Protein AF-A0AAD5ADC5-F1 (afdb_monomer_lite)

Structure (mmCIF, N/CA/C/O backbone):
data_AF-A0AAD5ADC5-F1
#
_entry.id   AF-A0AAD5ADC5-F1
#
loop_
_atom_site.group_PDB
_atom_site.id
_atom_site.type_symbol
_atom_site.label_atom_id
_atom_site.label_alt_id
_atom_site.label_comp_id
_atom_site.label_asym_id
_atom_site.label_entity_id
_atom_site.label_seq_id
_atom_site.pdbx_PDB_ins_code
_atom_site.Cartn_x
_atom_site.Cartn_y
_atom_site.Cartn_z
_atom_site.occupancy
_atom_site.B_iso_or_equiv
_atom_site.auth_seq_id
_atom_site.auth_comp_id
_atom_site.auth_asym_id
_atom_site.auth_atom_id
_atom_site.pdbx_PDB_model_num
ATOM 1 N N . MET A 1 1 ? -34.923 11.280 53.205 1.00 60.38 1 MET A N 1
ATOM 2 C CA . MET A 1 1 ? -34.033 11.937 52.224 1.00 60.38 1 MET A CA 1
ATOM 3 C C . MET A 1 1 ? -32.909 11.011 51.768 1.00 60.38 1 MET A C 1
ATOM 5 O O . MET A 1 1 ? -32.860 10.762 50.579 1.00 60.38 1 MET A O 1
ATOM 9 N N . LEU A 1 2 ? -32.121 10.416 52.680 1.00 60.00 2 LEU A N 1
ATOM 10 C CA . LEU A 1 2 ? -30.993 9.512 52.364 1.00 60.00 2 LEU A CA 1
ATOM 11 C C . LEU A 1 2 ? -31.302 8.391 51.350 1.00 60.00 2 LEU A C 1
ATOM 13 O O . LEU A 1 2 ? -30.619 8.307 50.336 1.00 60.00 2 LEU A O 1
ATOM 17 N N . LYS A 1 3 ? -32.377 7.613 51.553 1.00 57.78 3 LYS A N 1
ATOM 18 C CA . LYS A 1 3 ? -32.727 6.493 50.655 1.00 57.78 3 LYS A CA 1
ATOM 19 C C . LYS A 1 3 ? -33.031 6.904 49.211 1.00 57.78 3 LYS A C 1
ATOM 21 O O . LYS A 1 3 ? -32.684 6.189 48.284 1.00 57.78 3 LYS A O 1
ATOM 26 N N . PHE A 1 4 ? -33.637 8.076 49.021 1.00 58.66 4 PHE A N 1
ATOM 27 C CA . PHE A 1 4 ? -33.998 8.560 47.687 1.00 58.66 4 PHE A CA 1
ATOM 28 C C . PHE A 1 4 ? -32.768 9.061 46.920 1.00 58.66 4 PHE A C 1
ATOM 30 O O . PHE A 1 4 ? -32.708 8.946 45.703 1.00 58.66 4 PHE A O 1
ATOM 37 N N . THR A 1 5 ? -31.774 9.598 47.633 1.00 60.91 5 THR A N 1
ATOM 38 C CA . THR A 1 5 ? -30.475 9.989 47.073 1.00 60.91 5 THR A CA 1
ATOM 39 C C . THR A 1 5 ? -29.581 8.796 46.754 1.00 60.91 5 THR A C 1
ATOM 41 O O . THR A 1 5 ? -28.928 8.845 45.725 1.00 60.91 5 THR A O 1
ATOM 44 N N . GLU A 1 6 ? -29.574 7.723 47.551 1.00 61.53 6 GLU A N 1
ATOM 45 C CA . GLU A 1 6 ? -28.808 6.504 47.225 1.00 61.53 6 GLU A CA 1
ATOM 46 C C . GLU A 1 6 ? -29.366 5.783 45.992 1.00 61.53 6 GLU A C 1
ATOM 48 O O . GLU A 1 6 ? -28.600 5.430 45.099 1.00 61.53 6 GLU A O 1
ATOM 53 N N . GLU A 1 7 ? -30.693 5.629 45.888 1.00 60.53 7 GLU A N 1
ATOM 54 C CA . GLU A 1 7 ? -31.313 5.058 44.682 1.00 60.53 7 GLU A CA 1
ATOM 55 C C . GLU A 1 7 ? -31.076 5.943 43.451 1.00 60.53 7 GLU A C 1
ATOM 57 O O . GLU A 1 7 ? -30.719 5.438 42.389 1.00 60.53 7 GLU A O 1
ATOM 62 N N . LYS A 1 8 ? -31.203 7.271 43.585 1.00 61.84 8 LYS A N 1
ATOM 63 C CA . LYS A 1 8 ? -30.924 8.212 42.486 1.00 61.84 8 LYS A CA 1
ATOM 64 C C . LYS A 1 8 ? -29.452 8.207 42.068 1.00 61.84 8 LYS A C 1
ATOM 66 O O . LYS A 1 8 ? -29.188 8.282 40.872 1.00 61.84 8 LYS A O 1
ATOM 71 N N . LEU A 1 9 ? -28.518 8.124 43.018 1.00 62.78 9 LEU A N 1
ATOM 72 C CA . LEU A 1 9 ? -27.079 8.123 42.748 1.00 62.78 9 LEU A CA 1
ATOM 73 C C . LEU A 1 9 ? -26.654 6.819 42.064 1.00 62.78 9 LEU A C 1
ATOM 75 O O . LEU A 1 9 ? -26.058 6.871 40.995 1.00 62.78 9 LEU A O 1
ATOM 79 N N . GLY A 1 10 ? -27.058 5.660 42.596 1.00 63.56 10 GLY A N 1
ATOM 80 C CA . GLY A 1 10 ? -26.723 4.363 41.998 1.00 63.56 10 GLY A CA 1
ATOM 81 C C . GLY A 1 10 ? -27.342 4.155 40.611 1.00 63.56 10 GLY A C 1
ATOM 82 O O . GLY A 1 10 ? -26.770 3.474 39.762 1.00 63.56 10 GLY A O 1
ATOM 83 N N . GLN A 1 11 ? -28.497 4.769 40.343 1.00 64.50 11 GLN A N 1
ATOM 84 C CA . GLN A 1 11 ? -29.139 4.708 39.031 1.00 64.50 11 GLN A CA 1
ATOM 85 C C . GLN A 1 11 ? -28.515 5.687 38.025 1.00 64.50 11 GLN A C 1
ATOM 87 O O . GLN A 1 11 ? -28.411 5.347 36.845 1.00 64.50 11 GLN A O 1
ATOM 92 N N . ALA A 1 12 ? -28.046 6.854 38.478 1.00 64.69 12 ALA A N 1
ATOM 93 C CA . ALA A 1 12 ? -27.272 7.783 37.655 1.00 64.69 12 ALA A CA 1
ATOM 94 C C . ALA A 1 12 ? -25.901 7.193 37.283 1.00 64.69 12 ALA A C 1
ATOM 96 O O . ALA A 1 12 ? -25.590 7.111 36.100 1.00 64.69 12 ALA A O 1
ATOM 97 N N . GLU A 1 13 ? -25.146 6.676 38.259 1.00 60.38 13 GLU A N 1
ATOM 98 C CA . GLU A 1 13 ? -23.835 6.046 38.038 1.00 60.38 13 GLU A CA 1
ATOM 99 C C . GLU A 1 13 ? -23.924 4.852 37.079 1.00 60.38 13 GLU A C 1
ATOM 101 O O . GLU A 1 13 ? -23.105 4.720 36.171 1.00 60.38 13 GLU A O 1
ATOM 106 N N . LYS A 1 14 ? -24.953 4.005 37.220 1.00 64.44 14 LYS A N 1
ATOM 107 C CA . LYS A 1 14 ? -25.174 2.865 36.320 1.00 64.44 14 LYS A CA 1
ATOM 108 C C . LYS A 1 14 ? -25.502 3.301 34.888 1.00 64.44 14 LYS A C 1
ATOM 110 O O . LYS A 1 14 ? -24.955 2.745 33.944 1.00 64.44 14 LYS A O 1
ATOM 115 N N . THR A 1 15 ? -26.362 4.306 34.729 1.00 67.06 15 THR A N 1
ATOM 116 C CA . THR A 1 15 ? -26.763 4.805 33.402 1.00 67.06 15 THR A CA 1
ATOM 117 C C . THR A 1 15 ? -25.609 5.53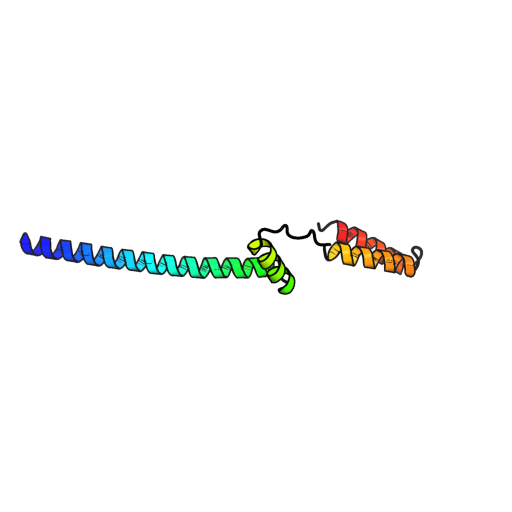5 32.703 1.00 67.06 15 THR A C 1
ATOM 119 O O . THR A 1 15 ? -25.440 5.404 31.494 1.00 67.06 15 THR A O 1
ATOM 122 N N . GLU A 1 16 ? -24.784 6.275 33.450 1.00 64.50 16 GLU A N 1
ATOM 123 C CA . GLU A 1 16 ? -23.579 6.924 32.918 1.00 64.50 16 GLU A CA 1
ATOM 124 C C . GLU A 1 16 ? -22.501 5.910 32.516 1.00 64.50 16 GLU A C 1
ATOM 126 O O . GLU A 1 16 ? -21.873 6.073 31.467 1.00 64.50 16 GLU A O 1
ATOM 131 N N . LEU A 1 17 ? -22.309 4.845 33.304 1.00 70.94 17 LEU A N 1
ATOM 132 C CA . LEU A 1 17 ? -21.378 3.766 32.970 1.00 70.94 17 LEU A CA 1
ATOM 133 C C . LEU A 1 17 ? -21.813 3.025 31.695 1.00 70.94 17 LEU A C 1
ATOM 135 O O . LEU A 1 17 ? -20.977 2.781 30.822 1.00 70.94 17 LEU A O 1
ATOM 139 N N . ASP A 1 18 ? -23.111 2.736 31.557 1.00 77.31 18 ASP A N 1
ATOM 140 C CA . ASP A 1 18 ? -23.687 2.122 30.355 1.00 77.31 18 ASP A CA 1
ATOM 141 C C . ASP A 1 18 ? -23.493 3.031 29.125 1.00 77.31 18 ASP A C 1
ATOM 143 O O . ASP A 1 18 ? -22.954 2.594 28.106 1.00 77.31 18 ASP A O 1
ATOM 147 N N . ALA A 1 19 ? -23.799 4.329 29.236 1.00 84.19 19 ALA A N 1
ATOM 148 C CA . ALA A 1 19 ? -23.595 5.289 28.148 1.00 84.19 19 ALA A CA 1
ATOM 149 C C . ALA A 1 19 ? -22.110 5.468 27.775 1.00 84.19 19 ALA A C 1
ATOM 151 O O . ALA A 1 19 ? -21.766 5.657 26.603 1.00 84.19 19 ALA A O 1
ATOM 152 N N . HIS A 1 20 ? -21.195 5.428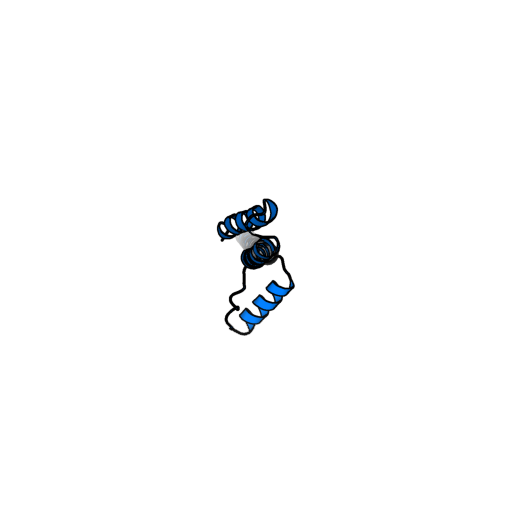 28.747 1.00 88.56 20 HIS A N 1
ATOM 153 C CA . HIS A 1 20 ? -19.762 5.509 28.476 1.00 88.56 20 HIS A CA 1
ATOM 154 C C . HIS A 1 20 ? -19.261 4.277 27.716 1.00 88.56 20 HIS A C 1
ATOM 156 O O . HIS A 1 20 ? -18.506 4.413 26.750 1.00 88.56 20 HIS A O 1
ATOM 162 N N . LEU A 1 21 ? -19.708 3.085 28.117 1.00 88.69 21 LEU A N 1
ATOM 163 C CA . LEU A 1 21 ? -19.337 1.832 27.471 1.00 88.69 21 LEU A CA 1
ATOM 164 C C . LEU A 1 21 ? -19.878 1.760 26.037 1.00 88.69 21 LEU A C 1
ATOM 166 O O . LEU A 1 21 ? -19.127 1.410 25.128 1.00 88.69 21 LEU A O 1
ATOM 170 N N . GLU A 1 22 ? -21.123 2.182 25.805 1.00 90.94 22 GLU A N 1
ATOM 171 C CA . GLU A 1 22 ? -21.687 2.322 24.455 1.00 90.94 22 GLU A CA 1
ATOM 172 C C . GLU A 1 22 ? -20.861 3.281 23.586 1.00 90.94 22 GLU A C 1
ATOM 174 O O . GLU A 1 22 ? -20.515 2.961 22.447 1.00 90.94 22 GLU A O 1
ATOM 179 N N . ASN A 1 23 ? -20.458 4.432 24.132 1.00 92.44 23 ASN A N 1
ATOM 180 C CA . ASN A 1 23 ? -19.592 5.373 23.423 1.00 92.44 23 ASN A CA 1
ATOM 181 C C . ASN A 1 23 ? -18.219 4.773 23.084 1.00 92.44 23 ASN A C 1
ATOM 183 O O . ASN A 1 23 ? -17.675 5.043 22.011 1.00 92.44 23 ASN A O 1
ATOM 187 N N . LEU A 1 24 ? -17.632 3.981 23.985 1.00 93.81 24 LEU A N 1
ATOM 188 C CA . LEU A 1 24 ? -16.368 3.291 23.728 1.00 93.81 24 LEU A CA 1
ATOM 189 C C . LEU A 1 24 ? -16.518 2.212 22.651 1.00 93.81 24 LEU A C 1
ATOM 191 O O . LEU A 1 24 ? -15.648 2.109 21.786 1.00 93.81 24 LEU A O 1
ATOM 195 N N . LEU A 1 25 ? -17.617 1.456 22.660 1.00 93.56 25 LEU A N 1
ATOM 196 C CA . LEU A 1 25 ? -17.924 0.469 21.623 1.00 93.56 25 LEU A CA 1
ATOM 197 C C . LEU A 1 25 ? -18.070 1.133 20.252 1.00 93.56 25 LEU A C 1
ATOM 199 O O . LEU A 1 25 ? -17.368 0.748 19.319 1.00 93.56 25 LEU A O 1
ATOM 203 N N . LEU A 1 26 ? -18.876 2.193 20.148 1.00 94.69 26 LEU A N 1
ATOM 204 C CA . LEU A 1 26 ? -19.063 2.941 18.899 1.00 94.69 26 LEU A CA 1
ATOM 205 C C . LEU A 1 26 ? -17.747 3.513 18.362 1.00 94.69 26 LEU A C 1
ATOM 207 O O . LEU A 1 26 ? -17.485 3.475 17.155 1.00 94.69 26 LEU A O 1
ATOM 211 N N . LYS A 1 27 ? -16.893 4.030 19.254 1.00 94.31 27 LYS A N 1
ATOM 212 C CA . LYS A 1 27 ? -15.550 4.494 18.888 1.00 94.31 27 LYS A CA 1
ATOM 213 C C . LYS A 1 27 ? -14.681 3.343 18.399 1.00 94.31 27 LYS A C 1
ATOM 215 O O . LYS A 1 27 ? -14.065 3.487 17.354 1.00 94.31 27 LYS A O 1
ATOM 220 N N . SER A 1 28 ? -14.656 2.215 19.106 1.00 94.62 28 SER A N 1
ATOM 221 C CA . SER A 1 28 ? -13.884 1.026 18.725 1.00 94.62 28 SER A CA 1
ATOM 222 C C . SER A 1 28 ? -14.279 0.507 17.339 1.00 94.62 28 SER A C 1
ATOM 224 O O . SER A 1 28 ? -13.418 0.301 16.481 1.00 94.62 28 SER A O 1
ATOM 226 N N . GLU A 1 29 ? -15.580 0.378 17.078 1.00 95.38 29 GLU A N 1
ATOM 227 C CA . GLU A 1 29 ? -16.107 -0.036 15.776 1.00 95.38 29 GLU A CA 1
ATOM 228 C C . GLU A 1 29 ? -15.741 0.959 14.674 1.00 95.38 29 GLU A C 1
ATOM 230 O O . GLU A 1 29 ? -15.247 0.563 13.616 1.00 95.38 29 GLU A O 1
ATOM 235 N N . SER A 1 30 ? -15.916 2.255 14.943 1.00 93.69 30 SER A N 1
ATOM 236 C CA . SER A 1 30 ? -15.547 3.318 14.007 1.00 93.69 30 SER A CA 1
ATOM 237 C C . SER A 1 30 ? -14.050 3.298 13.704 1.00 93.69 30 SER A C 1
ATOM 239 O O . SER A 1 30 ? -13.653 3.370 12.542 1.00 93.69 30 SER A O 1
ATOM 241 N N . THR A 1 31 ? -13.206 3.167 14.730 1.00 95.06 31 THR A N 1
ATOM 242 C CA . THR A 1 31 ? -11.752 3.089 14.583 1.00 95.06 31 THR A CA 1
ATOM 243 C C . THR A 1 31 ? -11.368 1.883 13.742 1.00 95.06 31 THR A C 1
ATOM 245 O O . THR A 1 31 ? -10.665 2.056 12.752 1.00 95.06 31 THR A O 1
ATOM 248 N N . LYS A 1 32 ? -11.881 0.688 14.055 1.00 96.31 32 LYS A N 1
ATOM 249 C CA . LYS A 1 32 ? -11.623 -0.518 13.260 1.00 96.31 32 LYS A CA 1
ATOM 250 C C . LYS A 1 32 ? -12.019 -0.318 11.795 1.00 96.31 32 LYS A C 1
ATOM 252 O O . LYS A 1 32 ? -11.203 -0.551 10.906 1.00 96.31 32 LYS A O 1
ATOM 257 N N . HIS A 1 33 ? -13.235 0.173 11.550 1.00 97.12 33 HIS A N 1
ATOM 258 C CA . HIS A 1 33 ? -13.747 0.408 10.202 1.00 97.12 33 HIS A CA 1
ATOM 259 C C . HIS A 1 33 ? -12.850 1.355 9.397 1.00 97.12 33 HIS A C 1
ATOM 261 O O . HIS A 1 33 ? -12.502 1.070 8.248 1.00 97.12 33 HIS A O 1
ATOM 267 N N . TRP A 1 34 ? -12.460 2.486 9.986 1.00 95.12 34 TRP A N 1
ATOM 268 C CA . TRP A 1 34 ? -11.633 3.470 9.296 1.00 95.12 34 TRP A CA 1
ATOM 269 C C . TRP A 1 34 ? -10.193 3.004 9.121 1.00 95.12 34 TRP A C 1
ATOM 271 O O . TRP A 1 34 ? -9.638 3.203 8.042 1.00 95.12 34 TRP A O 1
ATOM 281 N N . THR A 1 35 ? -9.607 2.333 10.113 1.00 96.25 35 THR A N 1
ATOM 282 C CA . THR A 1 35 ? -8.266 1.751 10.001 1.00 96.25 35 THR A CA 1
ATOM 283 C C . THR A 1 35 ? -8.197 0.737 8.860 1.00 96.25 35 THR A C 1
ATOM 285 O O . THR A 1 35 ? -7.322 0.852 8.005 1.00 96.25 35 THR A O 1
ATOM 288 N N . GLU A 1 36 ? -9.145 -0.202 8.780 1.00 96.25 36 GLU A N 1
ATOM 289 C CA . GLU A 1 36 ? -9.194 -1.199 7.700 1.00 96.25 36 GLU A CA 1
ATOM 290 C C . GLU A 1 36 ? -9.353 -0.540 6.321 1.00 96.25 36 GLU A C 1
ATOM 292 O O . GLU A 1 36 ? -8.695 -0.928 5.352 1.00 96.25 36 GLU A O 1
ATOM 297 N N . ARG A 1 37 ? -10.192 0.500 6.218 1.00 95.69 37 ARG A N 1
ATOM 298 C CA . ARG A 1 37 ? -10.397 1.233 4.961 1.00 95.69 37 ARG A CA 1
ATOM 299 C C . ARG A 1 37 ? -9.174 2.027 4.525 1.00 95.69 37 ARG A C 1
ATOM 301 O O . ARG A 1 37 ? -8.837 1.997 3.343 1.00 95.69 37 ARG A O 1
ATOM 308 N N . ILE A 1 38 ? -8.533 2.740 5.449 1.00 94.88 38 ILE A N 1
ATOM 309 C CA . ILE A 1 38 ? -7.329 3.528 5.163 1.00 94.88 38 ILE A CA 1
ATOM 310 C C . ILE A 1 38 ? -6.200 2.597 4.730 1.00 94.88 38 ILE A C 1
ATOM 312 O O . ILE A 1 38 ? -5.558 2.875 3.717 1.00 94.88 38 ILE A O 1
ATOM 316 N N . LEU A 1 39 ? -6.004 1.477 5.433 1.00 91.69 39 LEU A N 1
ATOM 317 C CA . LEU A 1 39 ? -4.996 0.478 5.084 1.00 91.69 39 LEU A CA 1
ATOM 318 C C . LEU A 1 39 ? -5.219 -0.040 3.660 1.00 91.69 39 LEU A C 1
ATOM 320 O O . LEU A 1 39 ? -4.346 0.110 2.808 1.00 91.69 39 LEU A O 1
ATOM 324 N N . LYS A 1 40 ? -6.430 -0.531 3.368 1.00 89.50 40 LYS A N 1
ATOM 325 C CA . LYS A 1 40 ? -6.784 -1.053 2.043 1.00 89.50 40 LYS A CA 1
ATOM 326 C C . LYS A 1 40 ? -6.568 -0.023 0.933 1.00 89.50 40 LYS A C 1
ATOM 328 O O . LYS A 1 40 ? -6.093 -0.368 -0.146 1.00 89.50 40 LYS A O 1
ATOM 333 N N . GLN A 1 41 ? -6.926 1.239 1.171 1.00 91.19 41 GLN A N 1
ATOM 334 C CA . GLN A 1 41 ? -6.751 2.282 0.162 1.00 91.19 41 GLN A CA 1
ATOM 335 C C . GLN A 1 41 ? -5.282 2.677 -0.015 1.00 91.19 41 GLN A C 1
ATOM 337 O O . GLN A 1 41 ? -4.851 2.946 -1.133 1.00 91.19 41 GLN A O 1
ATOM 342 N N . THR A 1 42 ? -4.503 2.663 1.064 1.00 89.44 42 THR A N 1
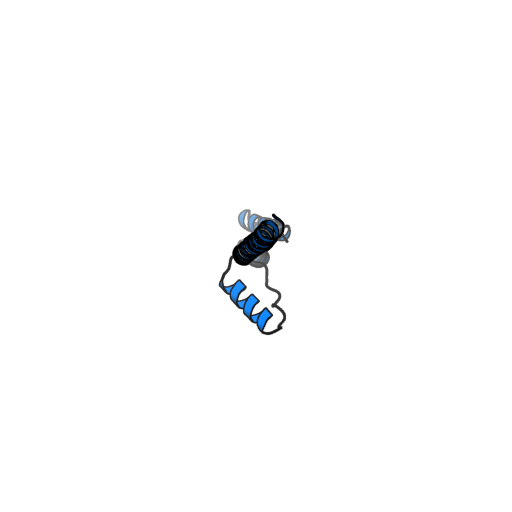ATOM 343 C CA . THR A 1 42 ? -3.058 2.915 1.021 1.00 89.44 42 THR A CA 1
ATOM 344 C C . THR A 1 42 ? -2.337 1.822 0.235 1.00 89.44 42 THR A C 1
ATOM 346 O O . THR A 1 42 ? -1.526 2.137 -0.629 1.00 89.44 42 THR A O 1
ATOM 349 N N . GLU A 1 43 ? -2.692 0.551 0.436 1.00 87.00 43 GLU A N 1
ATOM 350 C CA . GLU A 1 43 ? -2.158 -0.568 -0.353 1.00 8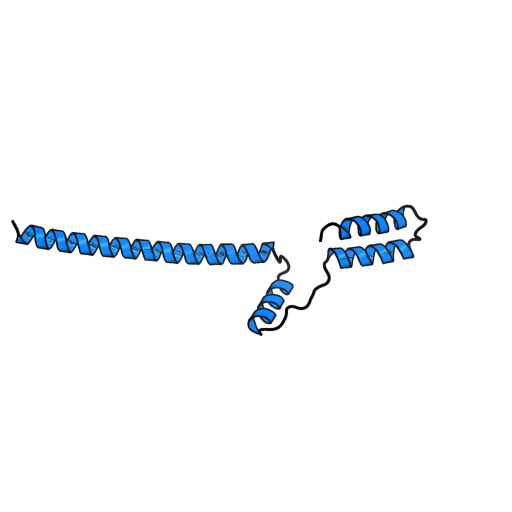7.00 43 GLU A CA 1
ATOM 351 C C . GLU A 1 43 ? -2.458 -0.427 -1.852 1.00 87.00 43 GLU A C 1
ATOM 353 O O . GLU A 1 43 ? -1.617 -0.750 -2.689 1.00 87.00 43 GLU A O 1
ATOM 358 N N . VAL A 1 44 ? -3.643 0.080 -2.214 1.00 89.25 44 VAL A N 1
ATOM 359 C CA . VAL A 1 44 ? -3.993 0.362 -3.616 1.00 89.25 44 VAL A CA 1
ATOM 360 C C . VAL A 1 44 ? -3.118 1.466 -4.202 1.00 89.25 44 VAL A C 1
ATOM 362 O O . VAL A 1 44 ? -2.726 1.368 -5.360 1.00 89.25 44 VAL A O 1
ATOM 365 N N . LEU A 1 45 ? -2.812 2.509 -3.429 1.00 82.38 45 LEU A N 1
ATOM 366 C CA . LEU A 1 45 ? -1.962 3.608 -3.887 1.00 82.38 45 LEU A CA 1
ATOM 367 C C . LEU A 1 45 ? -0.497 3.184 -4.033 1.00 82.38 45 LEU A C 1
ATOM 369 O O . LEU A 1 45 ? 0.141 3.556 -5.014 1.00 82.38 45 LEU A O 1
ATOM 373 N N . LEU A 1 46 ? 0.021 2.409 -3.078 1.00 84.38 46 LEU A N 1
ATOM 374 C CA . LEU A 1 46 ? 1.405 1.930 -3.092 1.00 84.38 46 LEU A CA 1
ATOM 375 C C . LEU A 1 46 ? 1.630 0.863 -4.165 1.00 84.38 46 LEU A C 1
ATOM 377 O O . LEU A 1 46 ? 2.658 0.877 -4.836 1.00 84.38 46 LEU A O 1
ATOM 381 N N . GLN A 1 47 ? 0.661 -0.038 -4.341 1.00 86.81 47 GLN A N 1
ATOM 382 C CA . GLN A 1 47 ? 0.725 -1.109 -5.323 1.00 86.81 47 GLN A CA 1
ATOM 383 C C . GLN A 1 47 ? -0.588 -1.188 -6.118 1.00 86.81 47 GLN A C 1
ATOM 385 O O . GLN A 1 47 ? -1.473 -1.996 -5.800 1.00 86.81 47 GLN A O 1
ATOM 390 N N . PRO A 1 48 ? -0.754 -0.363 -7.171 1.00 85.75 48 PRO A N 1
ATOM 391 C CA . PRO A 1 48 ? -2.004 -0.284 -7.928 1.00 85.75 48 PRO A CA 1
ATOM 392 C C . PRO A 1 48 ? -2.318 -1.568 -8.697 1.00 85.75 48 PRO A C 1
ATOM 394 O O . PRO A 1 48 ? -3.488 -1.850 -8.954 1.00 85.75 48 PRO A O 1
ATOM 397 N N . ASN A 1 49 ? -1.306 -2.379 -9.019 1.00 87.31 49 ASN A N 1
ATOM 398 C CA . ASN A 1 49 ? -1.504 -3.654 -9.698 1.00 87.31 49 ASN A CA 1
ATOM 399 C C . ASN A 1 49 ? -2.088 -4.710 -8.730 1.00 87.31 49 ASN A C 1
ATOM 401 O O . ASN A 1 49 ? -1.396 -5.134 -7.798 1.00 87.31 49 ASN A O 1
ATOM 405 N N . PRO A 1 50 ? -3.326 -5.189 -8.954 1.00 86.81 50 PRO A N 1
ATOM 406 C CA . PRO A 1 50 ? -3.977 -6.144 -8.058 1.00 86.81 50 PRO A CA 1
ATOM 407 C C . PRO A 1 50 ? -3.284 -7.513 -8.030 1.00 86.81 50 PRO A C 1
ATOM 409 O O . PRO A 1 50 ? -3.290 -8.167 -6.988 1.00 86.81 50 PRO A O 1
ATOM 412 N N . ASN A 1 51 ? -2.652 -7.930 -9.133 1.00 88.00 51 ASN A N 1
ATOM 413 C CA . ASN A 1 51 ? -1.946 -9.211 -9.201 1.00 88.00 51 ASN A CA 1
ATOM 414 C C . ASN A 1 51 ? -0.694 -9.191 -8.320 1.00 88.00 51 ASN A C 1
ATOM 416 O O . ASN A 1 51 ? -0.466 -10.126 -7.558 1.00 88.00 51 ASN A O 1
ATOM 420 N N . MET A 1 52 ? 0.075 -8.097 -8.367 1.00 85.44 52 MET A N 1
ATOM 421 C CA . MET A 1 52 ? 1.273 -7.954 -7.532 1.00 85.44 52 MET A CA 1
ATOM 422 C C . MET A 1 52 ? 0.924 -7.881 -6.047 1.00 85.44 52 MET A C 1
ATOM 424 O O . MET A 1 52 ? 1.601 -8.501 -5.234 1.00 85.44 52 MET A O 1
ATOM 428 N N . ARG A 1 53 ? -0.169 -7.196 -5.694 1.00 88.31 53 ARG A N 1
ATOM 429 C CA . ARG A 1 53 ? -0.634 -7.120 -4.304 1.00 88.31 53 ARG A CA 1
ATOM 430 C C . ARG A 1 53 ? -1.050 -8.488 -3.756 1.00 88.31 53 ARG A C 1
ATOM 432 O O . ARG A 1 53 ? -0.726 -8.824 -2.623 1.00 88.31 53 ARG A O 1
ATOM 439 N N . MET A 1 54 ? -1.755 -9.290 -4.558 1.00 88.50 54 MET A N 1
ATOM 440 C CA . MET A 1 54 ? -2.137 -10.654 -4.173 1.00 88.50 54 MET A CA 1
ATOM 441 C C . MET A 1 54 ? -0.911 -11.552 -4.000 1.00 88.50 54 MET A C 1
ATOM 443 O O . MET A 1 54 ? -0.841 -12.323 -3.048 1.00 88.50 54 MET A O 1
ATOM 447 N N . GLU A 1 55 ? 0.059 -11.442 -4.902 1.00 88.00 55 GLU A N 1
ATOM 448 C CA . GLU A 1 55 ? 1.314 -12.176 -4.808 1.00 88.00 55 GLU A CA 1
ATOM 449 C C . GLU A 1 55 ? 2.090 -11.794 -3.536 1.00 88.00 55 GLU A C 1
ATOM 451 O O . GLU A 1 55 ? 2.475 -12.674 -2.773 1.00 88.00 55 GLU A O 1
ATOM 456 N N . GLU A 1 56 ? 2.260 -10.500 -3.253 1.00 86.75 56 GLU A N 1
ATOM 457 C CA . GLU A 1 56 ? 2.920 -10.002 -2.033 1.00 86.75 56 GLU A CA 1
ATOM 458 C C . GLU A 1 56 ? 2.246 -10.517 -0.759 1.00 86.75 56 GLU A C 1
ATOM 460 O O . GLU A 1 56 ? 2.932 -11.021 0.130 1.00 86.75 56 GLU A O 1
ATOM 465 N N . PHE A 1 57 ? 0.911 -10.496 -0.715 1.00 87.50 57 PHE A N 1
ATOM 466 C CA . PHE A 1 57 ? 0.148 -11.074 0.388 1.00 87.50 57 PHE A CA 1
ATOM 467 C C . PHE A 1 57 ? 0.432 -12.574 0.569 1.00 87.50 57 PHE A C 1
ATOM 469 O O . PHE A 1 57 ? 0.581 -13.049 1.694 1.00 87.50 57 PHE A O 1
ATOM 476 N N . LEU A 1 58 ? 0.543 -13.343 -0.521 1.00 90.38 58 LEU A N 1
ATOM 477 C CA . LEU A 1 58 ? 0.891 -14.766 -0.449 1.00 90.38 58 LEU A CA 1
ATOM 478 C C . LEU A 1 58 ? 2.313 -14.978 0.082 1.00 90.38 58 LEU A C 1
ATOM 480 O O . LEU A 1 58 ? 2.515 -15.855 0.921 1.00 90.38 58 LEU A O 1
ATOM 484 N N . TYR A 1 59 ? 3.288 -14.185 -0.369 1.00 89.94 59 TYR A N 1
ATOM 485 C CA . TYR A 1 59 ? 4.664 -14.258 0.134 1.00 89.94 59 TYR A CA 1
ATOM 486 C C . TYR A 1 59 ? 4.742 -13.935 1.629 1.00 89.94 59 TYR A C 1
ATOM 488 O O . TYR A 1 59 ? 5.393 -14.676 2.365 1.00 89.94 59 TYR A O 1
ATOM 496 N N . GLU A 1 60 ? 4.023 -12.907 2.087 1.00 88.62 60 GLU A N 1
ATOM 497 C CA . GLU A 1 60 ? 3.928 -12.544 3.504 1.00 88.62 60 GLU A CA 1
ATOM 498 C C . GLU A 1 60 ? 3.310 -13.680 4.335 1.00 88.62 60 GLU A C 1
ATOM 500 O O . GLU A 1 60 ? 3.860 -14.078 5.360 1.00 88.62 60 GLU A O 1
ATOM 505 N N . LYS A 1 61 ? 2.200 -14.274 3.872 1.00 91.25 61 LYS A N 1
ATOM 506 C CA . LYS A 1 61 ? 1.549 -15.393 4.579 1.00 91.25 61 LYS A CA 1
ATOM 507 C C . LYS A 1 61 ? 2.375 -16.675 4.601 1.00 91.25 61 LYS A C 1
ATOM 509 O O . LYS A 1 61 ? 2.197 -17.483 5.509 1.00 91.25 61 LYS A O 1
ATOM 514 N N . LEU A 1 62 ? 3.247 -16.874 3.618 1.00 92.81 62 LEU A N 1
ATOM 515 C CA . LEU A 1 62 ? 4.144 -18.026 3.540 1.00 92.81 62 LEU A CA 1
ATOM 516 C C . LEU A 1 62 ? 5.499 -17.782 4.221 1.00 92.81 62 LEU A C 1
ATOM 518 O O . LEU A 1 62 ? 6.347 -18.673 4.167 1.00 92.81 62 LEU A O 1
ATOM 522 N N . ASP A 1 63 ? 5.704 -16.607 4.825 1.00 86.50 63 ASP A N 1
ATOM 523 C CA . ASP A 1 63 ? 6.962 -16.163 5.443 1.00 86.50 63 ASP A CA 1
ATOM 524 C C . ASP A 1 63 ? 8.168 -16.291 4.490 1.00 86.50 63 ASP A C 1
ATOM 526 O O . ASP A 1 63 ? 9.274 -16.715 4.833 1.00 86.50 63 ASP A O 1
ATOM 530 N N . ARG A 1 64 ? 7.922 -15.982 3.212 1.00 86.44 64 ARG A N 1
ATOM 531 C CA . ARG A 1 64 ? 8.914 -16.041 2.136 1.00 86.44 64 ARG A CA 1
ATOM 532 C C . ARG A 1 64 ? 9.359 -14.634 1.768 1.00 86.44 64 ARG A C 1
ATOM 534 O O . ARG A 1 64 ? 8.573 -13.693 1.765 1.00 86.44 64 ARG A O 1
ATOM 541 N N . LYS A 1 65 ? 10.626 -14.497 1.367 1.00 81.56 65 LYS A N 1
ATOM 542 C CA . LYS A 1 65 ? 11.133 -13.226 0.838 1.00 81.56 65 LYS A CA 1
ATOM 543 C C . LYS A 1 65 ? 10.386 -12.846 -0.436 1.00 81.56 65 LYS A C 1
ATOM 545 O O . LYS A 1 65 ? 10.311 -13.649 -1.367 1.00 81.56 65 LYS A O 1
ATOM 550 N N . ILE A 1 66 ? 9.907 -11.607 -0.471 1.00 79.50 66 ILE A N 1
ATOM 551 C CA . ILE A 1 66 ? 9.362 -10.994 -1.678 1.00 79.50 66 ILE A CA 1
ATOM 552 C C . ILE A 1 66 ? 10.499 -10.936 -2.711 1.00 79.50 66 ILE A C 1
ATOM 554 O O . ILE A 1 66 ? 11.585 -10.4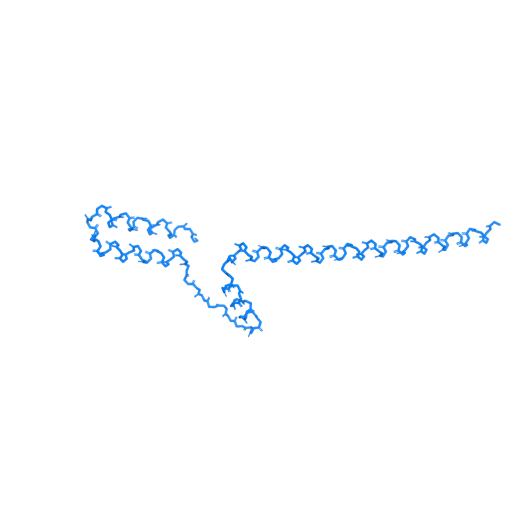45 -2.381 1.00 79.50 66 ILE A O 1
ATOM 558 N N . PRO A 1 67 ? 10.307 -11.470 -3.928 1.00 77.94 67 PRO A N 1
ATOM 559 C CA . PRO A 1 67 ? 11.330 -11.410 -4.961 1.00 77.94 67 PRO A CA 1
ATOM 560 C C . PRO A 1 67 ? 11.637 -9.953 -5.326 1.00 77.94 67 PRO A C 1
ATOM 562 O O . PRO A 1 67 ? 10.730 -9.128 -5.446 1.00 77.94 67 PRO A O 1
ATOM 565 N N . THR A 1 68 ? 12.918 -9.633 -5.521 1.00 69.56 68 THR A N 1
ATOM 566 C CA . THR A 1 68 ? 13.332 -8.322 -6.035 1.00 69.56 68 THR A CA 1
ATOM 567 C C . THR A 1 68 ? 12.796 -8.172 -7.453 1.00 69.56 68 THR A C 1
ATOM 569 O O . THR A 1 68 ? 13.158 -8.950 -8.337 1.00 69.56 68 THR A O 1
ATOM 572 N N . ARG A 1 69 ? 11.905 -7.201 -7.666 1.00 72.00 69 ARG A N 1
ATOM 573 C CA . ARG A 1 69 ? 11.280 -6.966 -8.970 1.00 72.00 69 ARG A CA 1
ATOM 574 C C . ARG A 1 69 ? 12.019 -5.874 -9.729 1.00 72.00 69 ARG A C 1
ATOM 576 O O . ARG A 1 69 ? 12.449 -4.890 -9.135 1.00 72.00 69 ARG A O 1
ATOM 583 N N . VAL A 1 70 ? 12.108 -6.062 -11.042 1.00 68.00 70 VAL A N 1
ATOM 584 C CA . VAL A 1 70 ? 12.570 -5.038 -11.983 1.00 68.00 70 VAL A CA 1
ATOM 585 C C . VAL A 1 70 ? 11.533 -3.917 -11.992 1.00 68.00 70 VAL A C 1
ATOM 587 O O . VAL A 1 70 ? 10.336 -4.170 -12.149 1.00 68.00 70 VAL A O 1
ATOM 590 N N . ASN A 1 71 ? 11.972 -2.684 -11.777 1.00 77.06 71 ASN A N 1
ATOM 591 C CA . ASN A 1 71 ? 11.105 -1.514 -11.780 1.00 77.06 71 ASN A CA 1
ATOM 592 C C . ASN A 1 71 ? 10.570 -1.281 -13.207 1.00 77.06 71 ASN A C 1
ATOM 594 O O . ASN A 1 71 ? 11.307 -1.407 -14.182 1.00 77.06 71 ASN A O 1
ATOM 598 N N . ASN A 1 72 ? 9.302 -0.887 -13.360 1.00 78.56 72 ASN A N 1
ATOM 599 C CA . ASN A 1 72 ? 8.731 -0.546 -14.672 1.00 78.56 72 ASN A CA 1
ATOM 600 C C . ASN A 1 72 ? 9.574 0.502 -15.425 1.00 78.56 72 ASN A C 1
ATOM 602 O O . ASN A 1 72 ? 9.657 0.464 -16.651 1.00 78.56 72 ASN A O 1
ATOM 606 N N . HIS A 1 73 ? 10.221 1.416 -14.696 1.00 79.44 73 HIS A N 1
ATOM 607 C CA . HIS A 1 73 ? 11.138 2.407 -15.262 1.00 79.44 73 HIS A CA 1
ATOM 608 C C . HIS A 1 73 ? 12.424 1.774 -15.805 1.00 79.44 73 HIS A C 1
ATOM 610 O O . HIS A 1 73 ? 12.926 2.222 -16.832 1.00 79.44 73 HIS A O 1
ATOM 616 N N . GLU A 1 74 ? 12.935 0.726 -15.152 1.00 82.62 74 GLU A N 1
ATOM 617 C CA . GLU A 1 74 ? 14.093 -0.041 -15.623 1.00 82.62 74 GLU A CA 1
ATOM 618 C C . GLU A 1 74 ? 13.730 -0.823 -16.881 1.00 82.62 74 GLU A C 1
ATOM 620 O O . GLU A 1 74 ? 14.436 -0.713 -17.876 1.00 82.62 74 GLU A O 1
ATOM 625 N N . LEU A 1 75 ? 12.587 -1.521 -16.886 1.00 85.12 75 LEU A N 1
ATOM 626 C CA . LEU A 1 75 ? 12.115 -2.258 -18.062 1.00 85.12 75 LEU A CA 1
ATOM 627 C C . LEU A 1 75 ? 11.924 -1.331 -19.272 1.00 85.12 75 LEU A C 1
ATOM 629 O O . LEU A 1 75 ? 12.387 -1.632 -20.369 1.00 85.12 75 LEU A O 1
ATOM 633 N N . LEU A 1 76 ? 11.271 -0.183 -19.070 1.00 85.12 76 LEU A N 1
ATOM 634 C CA . LEU A 1 76 ? 11.105 0.816 -20.123 1.00 85.12 76 LEU A CA 1
ATOM 635 C C . LEU A 1 76 ? 12.451 1.395 -20.569 1.00 85.12 76 LEU A C 1
ATOM 637 O O . LEU A 1 76 ? 12.661 1.607 -21.761 1.00 85.12 76 LEU A O 1
ATOM 641 N N . GLY A 1 77 ? 13.354 1.647 -19.620 1.00 85.38 77 GLY A N 1
ATOM 642 C CA . GLY A 1 77 ? 14.712 2.094 -19.894 1.00 85.38 77 GLY A CA 1
ATOM 643 C C . GLY A 1 77 ? 15.454 1.118 -20.801 1.00 85.38 77 GLY A C 1
ATOM 644 O O . GLY A 1 77 ? 16.001 1.553 -21.809 1.00 85.38 77 GLY A O 1
ATOM 645 N N . GLU A 1 78 ? 15.413 -0.178 -20.495 1.00 87.19 78 GLU A N 1
ATOM 646 C CA . GLU A 1 78 ? 16.018 -1.231 -21.318 1.00 87.19 78 GLU A CA 1
ATOM 647 C C . GLU A 1 78 ? 15.413 -1.267 -22.727 1.00 87.19 78 GLU A C 1
ATOM 649 O O . GLU A 1 78 ? 16.143 -1.149 -23.709 1.00 87.19 78 GLU A O 1
ATOM 654 N N . CYS A 1 79 ? 14.081 -1.250 -22.853 1.00 88.31 79 CYS A N 1
ATOM 655 C CA . CYS A 1 79 ? 13.437 -1.176 -24.169 1.00 88.31 79 CYS A CA 1
ATOM 656 C C . CYS A 1 79 ? 13.846 0.074 -24.970 1.00 88.31 79 CYS A C 1
ATOM 658 O O . CYS A 1 79 ? 13.955 0.023 -26.194 1.00 88.31 79 CYS A O 1
ATOM 660 N N . MET A 1 80 ? 14.064 1.213 -24.305 1.00 88.25 80 MET A N 1
ATOM 661 C CA . MET A 1 80 ? 14.520 2.437 -24.968 1.00 88.25 80 MET A CA 1
ATOM 662 C C . MET A 1 80 ? 15.977 2.354 -25.434 1.00 88.25 80 MET A C 1
ATOM 664 O O . MET A 1 80 ? 16.317 2.970 -26.442 1.00 88.25 80 MET A O 1
ATOM 668 N N . ILE A 1 81 ? 16.836 1.601 -24.744 1.00 86.75 81 ILE A N 1
ATOM 669 C CA . ILE A 1 81 ? 18.201 1.324 -25.214 1.00 86.75 81 ILE A CA 1
ATOM 670 C C . ILE A 1 81 ? 18.150 0.487 -26.478 1.00 86.75 81 ILE A C 1
ATOM 672 O O . ILE A 1 81 ? 18.763 0.862 -27.474 1.00 86.75 81 ILE A O 1
ATOM 676 N N . ASP A 1 82 ? 17.410 -0.619 -26.425 1.00 89.56 82 ASP A N 1
ATOM 677 C CA . ASP A 1 82 ? 17.321 -1.570 -27.526 1.00 89.56 82 ASP A CA 1
ATOM 678 C C . ASP A 1 82 ? 16.781 -0.870 -28.775 1.00 89.56 82 ASP A C 1
ATOM 680 O O . ASP A 1 82 ? 17.412 -0.907 -29.832 1.00 89.56 82 ASP A O 1
ATOM 684 N N . ALA A 1 83 ? 15.705 -0.090 -28.620 1.00 86.62 83 ALA A N 1
ATOM 685 C CA . ALA A 1 83 ? 15.172 0.743 -29.692 1.00 86.62 83 ALA A CA 1
ATOM 686 C C . ALA A 1 83 ? 16.198 1.775 -30.196 1.00 86.62 83 ALA A C 1
ATOM 688 O O . ALA A 1 83 ? 16.356 1.949 -31.402 1.00 86.62 83 ALA A O 1
ATOM 689 N N . GLY A 1 84 ? 16.920 2.459 -29.302 1.00 85.88 84 GLY A N 1
ATOM 690 C CA . GLY A 1 84 ? 17.939 3.442 -29.679 1.00 85.88 84 GLY A CA 1
ATOM 691 C C . GLY A 1 84 ? 19.108 2.840 -30.466 1.00 85.88 84 GLY A C 1
ATOM 692 O O . GLY A 1 84 ? 19.624 3.476 -31.388 1.00 85.88 84 GLY A O 1
ATOM 693 N N . HIS A 1 85 ? 19.503 1.608 -30.139 1.00 85.69 85 HIS A N 1
ATOM 694 C CA . HIS A 1 85 ? 20.537 0.869 -30.855 1.00 85.69 85 HIS A CA 1
ATOM 695 C C . HIS A 1 85 ? 20.052 0.369 -32.219 1.00 85.69 85 HIS A C 1
ATOM 697 O O . HIS A 1 85 ? 20.768 0.549 -33.204 1.00 85.69 85 HIS A O 1
ATOM 703 N N . GLU A 1 86 ? 18.843 -0.193 -32.303 1.00 88.06 86 GLU A N 1
ATOM 704 C CA . GLU A 1 86 ? 18.262 -0.669 -33.568 1.00 88.06 86 GLU A CA 1
ATOM 705 C C . GLU A 1 86 ? 17.996 0.469 -34.558 1.00 88.06 86 GLU A C 1
ATOM 707 O O . GLU A 1 86 ? 18.270 0.345 -35.751 1.00 88.06 86 GLU A O 1
ATOM 712 N N . LEU A 1 87 ? 17.505 1.608 -34.065 1.00 83.94 87 LEU A N 1
ATOM 713 C CA . LEU A 1 87 ? 17.229 2.794 -34.880 1.00 83.94 87 LEU A CA 1
ATOM 714 C C . LEU A 1 87 ? 18.505 3.533 -35.312 1.00 83.94 87 LEU A C 1
ATOM 716 O O . LEU A 1 87 ? 18.448 4.438 -36.146 1.00 83.94 87 LEU A O 1
ATOM 720 N N . GLY A 1 88 ? 19.658 3.150 -34.764 1.00 80.88 88 GLY A N 1
ATOM 721 C CA . GLY A 1 88 ? 20.949 3.759 -35.029 1.00 80.88 88 GLY A CA 1
ATOM 722 C C . GLY A 1 88 ? 21.222 4.940 -34.087 1.00 80.88 88 GLY A C 1
ATOM 723 O O . GLY A 1 88 ? 20.517 5.953 -34.154 1.00 80.88 88 GLY A O 1
ATOM 724 N N . PRO A 1 89 ? 22.291 4.883 -33.270 1.00 69.81 89 PRO A N 1
ATOM 725 C CA . PRO A 1 89 ? 22.607 5.914 -32.278 1.00 69.81 89 PRO A CA 1
ATOM 726 C C . PRO A 1 89 ? 23.032 7.259 -32.889 1.00 69.81 89 PRO A C 1
ATOM 728 O O . PRO A 1 89 ? 23.137 8.238 -32.166 1.00 69.81 89 PRO A O 1
ATOM 731 N N . GLY A 1 90 ? 23.268 7.317 -34.205 1.00 70.25 90 GLY A N 1
ATOM 732 C CA . GLY A 1 90 ? 23.531 8.557 -34.946 1.00 70.25 90 GLY A CA 1
ATOM 733 C C . GLY A 1 90 ? 22.280 9.208 -35.544 1.00 70.25 90 GLY A C 1
ATOM 734 O O . GLY A 1 90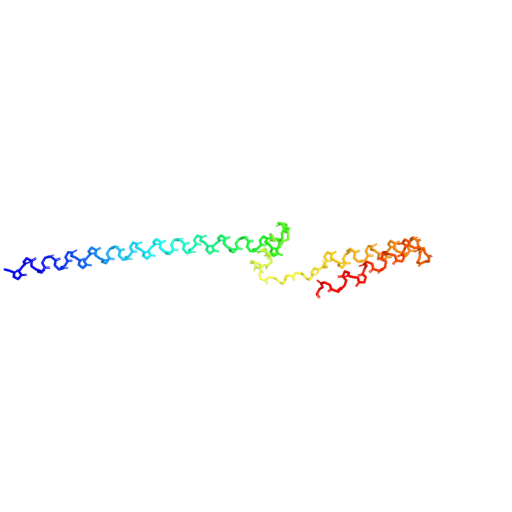 ? 22.394 10.174 -36.296 1.00 70.25 90 GLY A O 1
ATOM 735 N N . THR A 1 91 ? 21.088 8.665 -35.277 1.00 81.50 91 THR A N 1
ATOM 736 C CA . THR A 1 91 ? 19.827 9.277 -35.700 1.00 81.50 91 THR A CA 1
ATOM 737 C C . THR A 1 91 ? 19.254 10.132 -34.576 1.00 81.50 91 THR A C 1
ATOM 739 O O . THR A 1 91 ? 19.255 9.740 -33.409 1.00 81.50 91 THR A O 1
ATOM 742 N N . ALA A 1 92 ? 18.658 11.275 -34.930 1.00 77.56 92 ALA A N 1
ATOM 743 C CA . ALA A 1 92 ? 17.986 12.152 -33.966 1.00 77.56 92 ALA A CA 1
ATOM 744 C C . ALA A 1 92 ? 16.861 11.446 -33.180 1.00 77.56 92 ALA A C 1
ATOM 746 O O . ALA A 1 92 ? 16.435 11.922 -32.129 1.00 77.56 92 ALA A O 1
ATOM 747 N N . TYR A 1 93 ? 16.345 10.329 -33.703 1.00 77.19 93 TYR A N 1
ATOM 748 C CA . TYR A 1 93 ? 15.332 9.518 -33.038 1.00 77.19 93 TYR A CA 1
ATOM 749 C C . TYR A 1 93 ? 15.964 8.529 -32.042 1.00 77.19 93 TYR A C 1
ATOM 751 O O . TYR A 1 93 ? 15.530 8.483 -30.892 1.00 77.19 93 TYR A O 1
ATOM 759 N N . GLY A 1 94 ? 17.046 7.834 -32.420 1.00 78.38 94 GLY A N 1
ATOM 760 C CA . GLY A 1 94 ? 17.808 6.960 -31.519 1.00 78.38 94 GLY A CA 1
ATOM 761 C C . GLY A 1 94 ? 18.416 7.706 -30.323 1.00 78.38 94 GLY A C 1
ATOM 762 O O . GLY A 1 94 ? 18.279 7.264 -29.181 1.00 78.38 94 GLY A O 1
ATOM 763 N N . GLU A 1 95 ? 18.979 8.898 -30.546 1.00 79.81 95 GLU A N 1
ATOM 764 C CA . GLU A 1 95 ? 19.510 9.757 -29.474 1.00 79.81 95 GLU A CA 1
ATOM 765 C C . GLU A 1 95 ? 18.438 10.152 -28.445 1.00 79.81 95 GLU A C 1
ATOM 767 O O . GLU A 1 95 ? 18.698 10.186 -27.238 1.00 79.81 95 GLU A O 1
ATOM 772 N N . LYS A 1 96 ? 17.200 10.409 -28.894 1.00 83.62 96 LYS A N 1
ATOM 773 C CA . LYS A 1 96 ? 16.090 10.747 -27.992 1.00 83.62 96 LYS A CA 1
ATOM 774 C C . LYS A 1 96 ? 15.708 9.586 -27.085 1.00 83.62 96 LYS A C 1
ATOM 776 O O . LYS A 1 96 ? 15.448 9.825 -25.908 1.00 83.62 96 LYS A O 1
ATOM 781 N N . HIS A 1 97 ? 15.693 8.353 -27.584 1.00 79.06 97 HIS A N 1
ATOM 782 C CA . HIS A 1 97 ? 15.394 7.185 -26.752 1.00 79.06 97 HIS A CA 1
ATOM 783 C C . HIS A 1 97 ? 16.456 6.970 -25.661 1.00 79.06 97 HIS A C 1
ATOM 785 O O . HIS A 1 97 ? 16.107 6.796 -24.491 1.00 79.06 97 HIS A O 1
ATOM 791 N N . LEU A 1 98 ? 17.742 7.115 -25.999 1.00 81.06 98 LEU A N 1
ATOM 792 C CA . LEU A 1 98 ? 18.841 7.054 -25.025 1.00 81.06 98 LEU A CA 1
ATOM 793 C C . LEU A 1 98 ? 18.758 8.179 -23.977 1.00 81.06 98 LEU A C 1
ATOM 795 O O . LEU A 1 98 ? 19.002 7.954 -22.789 1.00 81.06 98 LEU A O 1
ATOM 799 N N . HIS A 1 99 ? 18.351 9.383 -24.385 1.00 81.00 99 HIS A N 1
ATOM 800 C CA . HIS A 1 99 ? 18.126 10.495 -23.464 1.00 81.00 99 HIS A CA 1
ATOM 801 C C . HIS A 1 99 ? 16.951 10.242 -22.505 1.00 81.00 99 HIS A C 1
ATOM 803 O O . HIS A 1 99 ? 17.054 10.527 -21.310 1.00 81.00 99 HIS A O 1
ATOM 809 N N . VAL A 1 100 ? 15.832 9.695 -22.996 1.00 80.81 100 VAL A N 1
ATOM 810 C CA . VAL A 1 100 ? 14.681 9.379 -22.136 1.00 80.81 100 VAL A CA 1
ATOM 811 C C . VAL A 1 100 ? 15.055 8.308 -21.107 1.00 80.81 100 VAL A C 1
ATOM 813 O O . VAL A 1 100 ? 14.733 8.494 -19.933 1.00 80.81 100 VAL A O 1
ATOM 816 N N . ARG A 1 101 ? 15.831 7.279 -21.479 1.00 81.00 101 ARG A N 1
ATOM 817 C CA . ARG A 1 101 ? 16.399 6.311 -20.519 1.00 81.00 101 ARG A CA 1
ATOM 818 C C . ARG A 1 101 ? 17.149 7.011 -19.382 1.00 81.00 101 ARG A C 1
ATOM 820 O O . ARG A 1 101 ? 16.878 6.736 -18.217 1.00 81.00 101 ARG A O 1
ATOM 827 N N . SER A 1 102 ? 18.034 7.960 -19.699 1.00 81.56 102 SER A N 1
ATOM 828 C CA . SER A 1 102 ? 18.792 8.704 -18.680 1.00 81.56 102 SER A CA 1
ATOM 829 C C . SER A 1 102 ? 17.896 9.450 -17.684 1.00 81.56 102 SER A C 1
ATOM 831 O O . SER A 1 102 ? 18.293 9.634 -16.535 1.00 81.56 102 SER A O 1
ATOM 833 N N . ARG A 1 103 ? 16.699 9.886 -18.096 1.00 80.62 103 ARG A N 1
ATOM 834 C CA . ARG A 1 103 ? 15.730 10.547 -17.206 1.00 80.62 103 ARG A CA 1
ATOM 835 C C . ARG A 1 103 ? 14.948 9.557 -16.345 1.00 80.62 103 ARG A C 1
ATOM 837 O O . ARG A 1 103 ? 14.590 9.897 -15.217 1.00 80.62 103 ARG A O 1
ATOM 844 N N . LEU A 1 104 ? 14.695 8.353 -16.855 1.00 78.19 104 LEU A N 1
ATOM 845 C CA . LEU A 1 104 ? 14.007 7.289 -16.119 1.00 78.19 104 LEU A CA 1
ATOM 846 C C . LEU A 1 104 ? 14.859 6.759 -14.953 1.00 78.19 104 LEU A C 1
ATOM 848 O O . LEU A 1 104 ? 14.310 6.468 -13.897 1.00 78.19 104 LEU A O 1
ATOM 852 N N . SER A 1 105 ? 16.191 6.737 -15.088 1.00 68.62 105 SER A N 1
ATOM 853 C CA . SER A 1 105 ? 17.111 6.328 -14.011 1.00 68.62 105 SER A CA 1
ATOM 854 C C . SER A 1 105 ? 17.166 7.286 -12.811 1.00 68.62 105 SER A C 1
ATOM 856 O O . SER A 1 105 ? 17.638 6.891 -11.753 1.00 68.62 105 SER A O 1
ATOM 858 N N . GLY A 1 106 ? 16.704 8.535 -12.951 1.00 63.12 106 GLY A N 1
ATOM 859 C CA . GLY A 1 106 ? 16.715 9.538 -11.873 1.00 63.12 106 GLY A CA 1
ATOM 860 C C . GLY A 1 106 ? 15.461 9.568 -10.989 1.00 63.12 106 GLY A C 1
ATOM 861 O O . GLY A 1 106 ? 15.361 10.443 -10.136 1.00 63.12 106 GLY A O 1
ATOM 862 N N . HIS A 1 107 ? 14.492 8.676 -11.224 1.00 56.81 107 HIS A N 1
ATOM 863 C CA . HIS A 1 107 ? 13.222 8.602 -10.482 1.00 56.81 107 HIS A CA 1
ATOM 864 C C . HIS A 1 107 ? 13.147 7.392 -9.527 1.00 56.81 107 HIS A C 1
ATOM 866 O O . HIS A 1 107 ? 12.052 7.022 -9.102 1.00 56.81 107 HIS A O 1
ATOM 872 N N . VAL A 1 108 ? 14.293 6.773 -9.213 1.00 46.72 108 VAL A N 1
ATOM 873 C CA . VAL A 1 108 ? 14.433 5.695 -8.214 1.00 46.72 108 VAL A CA 1
ATOM 874 C C . VAL A 1 108 ? 15.043 6.251 -6.936 1.00 46.72 108 VAL A C 1
ATOM 876 O O . VAL A 1 108 ? 16.032 7.009 -7.054 1.00 46.72 108 VAL A O 1
#

Secondary structure (DSSP, 8-state):
-HHHHHHHHHHHHHHHHHHHHHHHHHHHHHHHHHHHHHHHHHHHHH---HHHHHHHHHHHHTT-PPPPPPPHHHHHHHHHHHHHHHT-TTSHHHHHHHHHHHHHGGG-

Organism: Silurus asotus (NCBI:txid30991)

InterPro domains:
  IPR004148 BAR domain [PF03114] (4-98)
  IPR027267 AH/BAR domain superfamily [G3DSA:1.20.1270.60] (5-100)
  IPR027267 AH/BAR domain superfamily [SSF103657] (3-95)

Radius of gyration: 30.46 Å; chains: 1; bounding box: 58×30×88 Å

pLDDT: mean 81.23, std 11.43, range [46.72, 97.12]

Foldseek 3Di:
DVVVVVVVVVVVVVVVVVVVVVVVVVVVVVCVVVVVVVVVVVLCVVPVDPVLSVVVVVCVVVVHDDDDDDDPLNVQLVVLQVVLVVVPVPDPSSVVSNVSSVVSVVPD

Sequence (108 aa):
MLKFTEEKLGQAEKTELDAHLENLLLKSESTKHWTERILKQTEVLLQPNPNMRMEEFLYEKLDRKIPTRVNNHELLGECMIDAGHELGPGTAYGEKHLHVRSRLSGHV